Protein AF-A0A534QK80-F1 (afdb_monomer_lite)

Structure (mmCIF, N/CA/C/O backbone):
data_AF-A0A534QK80-F1
#
_entry.id   AF-A0A534QK80-F1
#
loop_
_atom_site.group_PDB
_atom_site.id
_atom_site.type_symbol
_atom_site.label_atom_id
_atom_site.label_alt_id
_atom_site.label_comp_id
_atom_site.label_asym_id
_atom_site.label_entity_id
_atom_site.label_seq_id
_atom_site.pdbx_PDB_ins_code
_atom_site.Cartn_x
_atom_site.Cartn_y
_atom_site.Cartn_z
_atom_site.occupancy
_atom_site.B_iso_or_equiv
_atom_site.auth_seq_id
_atom_site.auth_comp_id
_atom_site.auth_asym_id
_atom_site.auth_atom_id
_atom_site.pdbx_PDB_model_num
ATOM 1 N N . MET A 1 1 ? 27.464 3.637 -4.304 1.00 54.12 1 MET A N 1
ATOM 2 C CA . MET A 1 1 ? 26.071 4.104 -4.148 1.00 54.12 1 MET A CA 1
ATOM 3 C C . MET A 1 1 ? 25.355 3.119 -3.250 1.00 54.12 1 MET A C 1
ATOM 5 O O . MET A 1 1 ? 25.559 1.929 -3.443 1.00 54.12 1 MET A O 1
ATOM 9 N N . ALA A 1 2 ? 24.615 3.590 -2.245 1.00 69.31 2 ALA A N 1
ATOM 10 C CA . ALA A 1 2 ? 23.711 2.711 -1.507 1.00 69.31 2 ALA A CA 1
ATOM 11 C C . ALA A 1 2 ? 22.630 2.197 -2.469 1.00 69.31 2 ALA A C 1
ATOM 13 O O . ALA A 1 2 ? 22.200 2.944 -3.349 1.00 69.31 2 ALA A O 1
ATOM 14 N N . ASP A 1 3 ? 22.242 0.936 -2.316 1.00 87.94 3 ASP A N 1
ATOM 15 C CA . ASP A 1 3 ? 21.176 0.329 -3.106 1.00 87.94 3 ASP A CA 1
ATOM 16 C C . ASP A 1 3 ? 19.837 0.941 -2.667 1.00 87.94 3 ASP A C 1
ATOM 18 O O . ASP A 1 3 ? 19.434 0.803 -1.507 1.00 87.94 3 ASP A O 1
ATOM 22 N N . ILE A 1 4 ? 19.209 1.725 -3.547 1.00 87.56 4 ILE A N 1
ATOM 23 C CA . ILE A 1 4 ? 17.933 2.384 -3.250 1.00 87.56 4 ILE A CA 1
ATOM 24 C C . ILE A 1 4 ? 16.835 1.338 -3.466 1.00 87.56 4 ILE A C 1
ATOM 26 O O . ILE A 1 4 ? 16.740 0.805 -4.571 1.00 87.56 4 ILE A O 1
ATOM 30 N N . PRO A 1 5 ? 16.001 1.039 -2.453 1.00 93.12 5 PRO A N 1
ATOM 31 C CA . PRO A 1 5 ? 14.959 0.035 -2.597 1.00 93.12 5 PRO A CA 1
ATOM 32 C C . PRO A 1 5 ? 13.945 0.452 -3.664 1.00 93.12 5 PRO A C 1
ATOM 34 O O . PRO A 1 5 ? 13.572 1.621 -3.779 1.00 93.12 5 PRO A O 1
ATOM 37 N N . THR A 1 6 ? 13.469 -0.526 -4.419 1.00 94.88 6 THR A N 1
ATOM 38 C CA . THR A 1 6 ? 12.417 -0.346 -5.420 1.00 94.88 6 THR A CA 1
ATOM 39 C C . THR A 1 6 ? 11.059 -0.077 -4.762 1.00 94.88 6 THR A C 1
ATOM 41 O O . THR A 1 6 ? 10.816 -0.461 -3.614 1.00 94.88 6 THR A O 1
ATOM 44 N N . ALA A 1 7 ? 10.123 0.530 -5.499 1.00 95.56 7 ALA A N 1
ATOM 45 C CA . ALA A 1 7 ? 8.774 0.791 -4.991 1.00 95.56 7 ALA A CA 1
ATOM 46 C C . ALA A 1 7 ? 8.040 -0.483 -4.494 1.00 95.56 7 ALA A C 1
ATOM 48 O O . ALA A 1 7 ? 7.482 -0.441 -3.397 1.00 95.56 7 ALA A O 1
ATOM 49 N N . PRO A 1 8 ? 8.096 -1.649 -5.179 1.00 94.94 8 PRO A N 1
ATOM 50 C CA . PRO A 1 8 ? 7.517 -2.890 -4.651 1.00 94.94 8 PRO A CA 1
ATOM 51 C C . PRO A 1 8 ? 8.178 -3.388 -3.358 1.00 94.94 8 PRO A C 1
ATOM 53 O O . PRO A 1 8 ? 7.496 -3.914 -2.477 1.00 94.94 8 PRO A O 1
ATOM 56 N N . GLU A 1 9 ? 9.495 -3.218 -3.205 1.00 96.31 9 GLU A N 1
ATOM 57 C CA . GLU A 1 9 ? 10.187 -3.584 -1.963 1.00 96.31 9 GLU A CA 1
ATOM 58 C C . GLU A 1 9 ? 9.773 -2.688 -0.801 1.00 96.31 9 GLU A C 1
ATOM 60 O O . GLU A 1 9 ? 9.572 -3.183 0.310 1.00 96.31 9 GLU A O 1
ATOM 65 N N . VAL A 1 10 ? 9.617 -1.387 -1.050 1.00 97.12 10 VAL A N 1
ATOM 66 C CA . VAL A 1 10 ? 9.092 -0.444 -0.058 1.00 97.12 10 VAL A CA 1
ATOM 67 C C . VAL A 1 10 ? 7.643 -0.792 0.291 1.00 97.12 10 VAL A C 1
ATOM 69 O O . VAL A 1 10 ? 7.327 -0.904 1.475 1.00 97.12 10 VAL A O 1
ATOM 72 N N . ALA A 1 11 ? 6.788 -1.055 -0.701 1.00 97.19 11 ALA A N 1
ATOM 73 C CA . ALA A 1 11 ? 5.393 -1.439 -0.484 1.00 97.19 11 ALA A CA 1
ATOM 74 C C . ALA A 1 11 ? 5.266 -2.703 0.374 1.00 97.19 11 ALA A C 1
ATOM 76 O O . ALA A 1 11 ? 4.490 -2.715 1.326 1.00 97.19 11 ALA A O 1
ATOM 77 N N . ARG A 1 12 ? 6.086 -3.731 0.114 1.00 97.75 12 ARG A N 1
ATOM 78 C CA . ARG A 1 12 ? 6.126 -4.947 0.940 1.00 97.75 12 ARG A CA 1
ATOM 79 C C . ARG A 1 12 ? 6.550 -4.656 2.380 1.00 97.75 12 ARG A C 1
ATOM 81 O O . ARG A 1 12 ? 5.918 -5.137 3.309 1.00 97.75 12 ARG A O 1
ATOM 88 N N . ARG A 1 13 ? 7.591 -3.842 2.589 1.00 98.00 13 ARG A N 1
ATOM 89 C CA . ARG A 1 13 ? 8.047 -3.481 3.947 1.00 98.00 13 ARG A CA 1
ATOM 90 C C . ARG A 1 13 ? 6.976 -2.720 4.734 1.00 98.00 13 ARG A C 1
ATOM 92 O O . ARG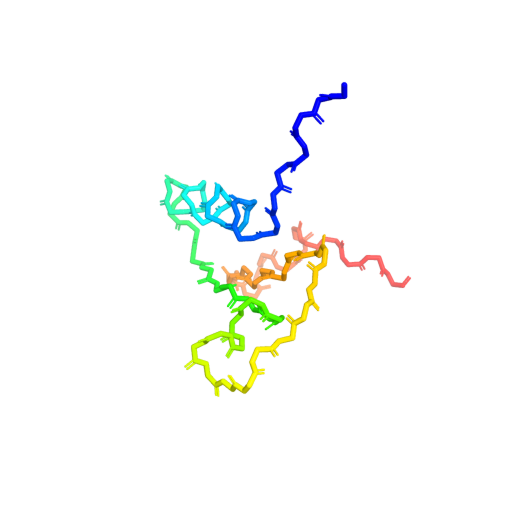 A 1 13 ? 6.861 -2.925 5.941 1.00 98.00 13 ARG A O 1
ATOM 99 N N . LEU A 1 14 ? 6.220 -1.847 4.066 1.00 97.50 14 LEU A N 1
ATOM 100 C CA . LEU A 1 14 ? 5.114 -1.104 4.673 1.00 97.50 14 LEU A CA 1
ATOM 101 C C . LEU A 1 14 ? 3.923 -2.019 4.980 1.00 97.50 14 LEU A C 1
ATOM 103 O O . LEU A 1 14 ? 3.408 -1.967 6.093 1.00 97.50 14 LEU A O 1
ATOM 107 N N . ALA A 1 15 ? 3.551 -2.896 4.045 1.00 97.94 15 ALA A N 1
ATOM 108 C CA . ALA A 1 15 ? 2.547 -3.941 4.245 1.00 97.94 15 ALA A CA 1
ATOM 109 C C . ALA A 1 15 ? 2.867 -4.791 5.486 1.00 97.94 15 ALA A C 1
ATOM 111 O O . ALA A 1 15 ? 2.073 -4.836 6.423 1.00 97.94 15 ALA A O 1
ATOM 112 N N . ASP A 1 16 ? 4.088 -5.332 5.565 1.00 98.50 16 ASP A N 1
ATOM 113 C CA . ASP A 1 16 ? 4.545 -6.126 6.709 1.00 98.50 16 ASP A CA 1
ATOM 114 C C . ASP A 1 16 ? 4.440 -5.343 8.039 1.00 98.50 16 ASP A C 1
ATOM 116 O O . ASP A 1 16 ? 4.192 -5.918 9.101 1.00 98.50 16 ASP A O 1
ATOM 120 N N . ALA A 1 17 ? 4.685 -4.028 8.021 1.00 98.00 17 ALA A N 1
ATOM 121 C CA . ALA A 1 17 ? 4.600 -3.181 9.210 1.00 98.00 17 ALA A CA 1
ATOM 122 C C . ALA A 1 17 ? 3.152 -2.926 9.651 1.00 98.00 17 ALA A C 1
ATOM 124 O O . ALA A 1 17 ? 2.869 -3.002 10.848 1.00 98.00 17 ALA A O 1
ATOM 125 N N . LEU A 1 18 ? 2.249 -2.662 8.705 1.00 96.69 18 LEU A N 1
ATOM 126 C CA . LEU A 1 18 ? 0.825 -2.444 8.972 1.00 96.69 18 LEU A CA 1
ATOM 127 C C . LEU A 1 18 ? 0.148 -3.730 9.456 1.00 96.69 18 LEU A C 1
ATOM 129 O O . LEU A 1 18 ? -0.599 -3.690 10.433 1.00 96.69 18 LEU A O 1
ATOM 133 N N . GLU A 1 19 ? 0.493 -4.879 8.869 1.00 97.56 19 GLU A N 1
ATOM 134 C CA . GLU A 1 19 ? 0.023 -6.195 9.321 1.00 97.56 19 GLU A CA 1
ATOM 135 C C . GLU A 1 19 ? 0.441 -6.487 10.761 1.00 97.56 19 GLU A C 1
ATOM 137 O O . GLU A 1 19 ? -0.396 -6.855 11.585 1.00 97.56 19 GLU A O 1
ATOM 142 N N . ARG A 1 20 ? 1.717 -6.261 11.106 1.00 98.38 20 ARG A N 1
ATOM 143 C CA . ARG A 1 20 ? 2.200 -6.426 12.490 1.00 98.38 20 ARG A CA 1
ATOM 144 C C . ARG A 1 20 ? 1.505 -5.492 13.478 1.00 98.38 20 ARG A C 1
ATOM 146 O O . ARG A 1 20 ? 1.361 -5.854 14.642 1.00 98.38 20 ARG A O 1
ATOM 153 N N . ALA A 1 21 ? 1.110 -4.303 13.033 1.00 95.38 21 ALA A N 1
ATOM 154 C CA . ALA A 1 21 ? 0.376 -3.342 13.846 1.00 95.38 21 ALA A CA 1
ATOM 155 C C . ALA A 1 21 ? -1.137 -3.630 13.910 1.00 95.38 21 ALA A C 1
ATOM 157 O O . ALA A 1 21 ? -1.843 -2.955 14.655 1.00 95.38 21 ALA A O 1
ATOM 158 N N . GLY A 1 22 ? -1.644 -4.605 13.144 1.00 94.88 22 GLY A N 1
ATOM 159 C CA . GLY A 1 22 ? -3.076 -4.889 13.041 1.00 94.88 22 GLY A CA 1
ATOM 160 C C . GLY A 1 22 ? -3.877 -3.762 12.383 1.00 94.88 22 GLY A C 1
ATOM 161 O O . GLY A 1 22 ? -5.075 -3.649 12.630 1.00 94.88 22 GLY A O 1
ATOM 162 N N . ILE A 1 23 ? -3.229 -2.914 11.579 1.00 92.50 23 ILE A N 1
ATOM 163 C CA . ILE A 1 23 ? -3.859 -1.769 10.915 1.00 92.50 23 ILE A CA 1
ATOM 164 C C . ILE A 1 23 ? -4.381 -2.231 9.552 1.00 92.50 23 ILE A C 1
ATOM 166 O O . ILE A 1 23 ? -3.569 -2.619 8.710 1.00 92.50 23 ILE A O 1
ATOM 170 N N . PRO A 1 24 ? -5.698 -2.186 9.288 1.00 95.62 24 PRO A N 1
ATOM 171 C CA . PRO A 1 24 ? -6.227 -2.532 7.977 1.00 95.62 24 PRO A CA 1
ATOM 172 C C . PRO A 1 24 ? -5.740 -1.538 6.919 1.00 95.62 24 PRO A C 1
ATOM 174 O O . PRO A 1 24 ? -5.777 -0.320 7.121 1.00 95.62 24 PRO A O 1
ATOM 177 N N . TYR A 1 25 ? -5.322 -2.056 5.767 1.00 96.56 25 TYR A N 1
ATOM 178 C CA . TYR A 1 25 ? -4.757 -1.250 4.691 1.00 96.56 25 TYR A CA 1
ATOM 179 C C . TYR A 1 25 ? -5.014 -1.861 3.312 1.00 96.56 25 TYR A C 1
ATOM 181 O O . TYR A 1 25 ? -5.423 -3.017 3.191 1.00 96.56 25 TYR A O 1
ATOM 189 N N . ALA A 1 26 ? -4.754 -1.083 2.265 1.00 97.19 26 ALA A N 1
ATOM 190 C CA . ALA A 1 26 ? -4.672 -1.567 0.894 1.00 97.19 26 ALA A CA 1
ATOM 191 C C . ALA A 1 26 ? -3.513 -0.889 0.154 1.00 97.19 26 ALA A C 1
ATOM 193 O O . ALA A 1 26 ? -3.295 0.314 0.305 1.00 97.19 26 ALA A O 1
ATOM 194 N N . VAL A 1 27 ? -2.791 -1.654 -0.669 1.00 96.88 27 VAL A N 1
ATOM 195 C CA . VAL A 1 27 ? -1.804 -1.106 -1.613 1.00 96.88 27 VAL A CA 1
ATOM 196 C C . VAL A 1 27 ? -2.542 -0.593 -2.841 1.00 96.88 27 VAL A C 1
ATOM 198 O O . VAL A 1 27 ? -3.324 -1.325 -3.449 1.00 96.88 27 VAL A O 1
ATOM 201 N N . GLY A 1 28 ? -2.303 0.667 -3.188 1.00 96.12 28 GLY A N 1
ATOM 202 C CA . GLY A 1 28 ? -2.971 1.355 -4.284 1.00 96.12 28 GLY A CA 1
ATOM 203 C C . GLY A 1 28 ? -2.062 1.635 -5.479 1.00 96.12 28 GLY A C 1
ATOM 204 O O . GLY A 1 28 ? -0.989 1.049 -5.659 1.00 96.12 28 GLY A O 1
ATOM 205 N N . GLY A 1 29 ? -2.527 2.568 -6.308 1.00 95.81 29 GLY A N 1
ATOM 206 C CA . GLY A 1 29 ? -1.701 3.212 -7.319 1.00 95.81 29 GLY A CA 1
ATOM 207 C C . GLY A 1 29 ? -1.151 2.298 -8.407 1.00 95.81 29 GLY A C 1
ATOM 208 O O . GLY A 1 29 ? -1.755 1.300 -8.804 1.00 95.81 29 GLY A O 1
ATOM 209 N N . ALA A 1 30 ? 0.026 2.670 -8.913 1.00 96.75 30 ALA A N 1
ATOM 210 C CA . ALA A 1 30 ? 0.692 1.962 -10.007 1.00 96.75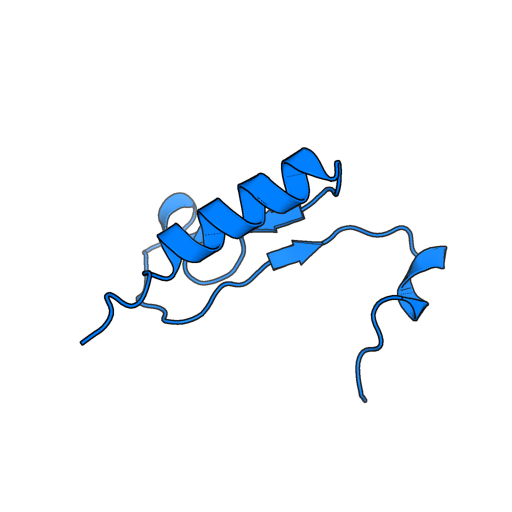 30 ALA A CA 1
ATOM 211 C C . ALA A 1 30 ? 1.079 0.521 -9.649 1.00 96.75 30 ALA A C 1
ATOM 213 O O . ALA A 1 30 ? 1.123 -0.337 -10.529 1.00 96.75 30 ALA A O 1
ATOM 214 N N . ILE A 1 31 ? 1.352 0.254 -8.368 1.00 96.44 31 ILE A N 1
ATOM 215 C CA . ILE A 1 31 ? 1.704 -1.084 -7.887 1.00 96.44 31 ILE A CA 1
ATOM 216 C C . ILE A 1 31 ? 0.489 -2.010 -7.997 1.00 96.44 31 ILE A C 1
ATOM 218 O O . ILE A 1 31 ? 0.608 -3.106 -8.543 1.00 96.44 31 ILE A O 1
ATOM 222 N N . ALA A 1 32 ? -0.694 -1.553 -7.572 1.00 96.12 32 ALA A N 1
ATOM 223 C CA . ALA A 1 32 ? -1.934 -2.326 -7.677 1.00 96.12 32 ALA A CA 1
ATOM 224 C C . ALA A 1 32 ? -2.325 -2.647 -9.132 1.00 96.12 32 ALA A C 1
ATO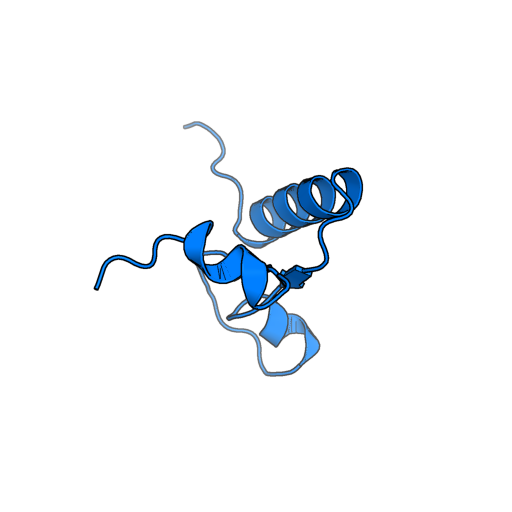M 226 O O . ALA A 1 32 ? -2.947 -3.679 -9.402 1.00 96.12 32 ALA A O 1
ATOM 227 N N . TYR A 1 33 ? -1.926 -1.809 -10.096 1.00 96.00 33 TYR A N 1
ATOM 228 C CA . TYR A 1 33 ? -2.169 -2.091 -11.511 1.00 96.00 33 TYR A CA 1
ATOM 229 C C . TYR A 1 33 ? -1.508 -3.383 -11.969 1.00 96.00 33 TYR A C 1
ATOM 231 O O . TYR A 1 33 ? -2.118 -4.065 -12.773 1.00 96.00 33 TYR A O 1
ATOM 239 N N . GLY A 1 34 ? -0.372 -3.804 -11.404 1.00 93.00 34 GLY A N 1
ATOM 240 C CA . GLY A 1 34 ? 0.240 -5.095 -11.748 1.00 93.00 34 GLY A CA 1
ATOM 241 C C . GLY A 1 34 ? -0.686 -6.310 -11.575 1.00 93.00 34 GLY A C 1
ATOM 242 O O . GLY A 1 34 ? -0.431 -7.352 -12.174 1.00 93.00 34 GLY A O 1
ATOM 243 N N . LEU A 1 35 ? -1.766 -6.170 -10.796 1.00 93.62 35 LEU A N 1
ATOM 244 C CA . LEU A 1 35 ? -2.783 -7.200 -10.589 1.00 93.62 35 LEU A CA 1
ATOM 245 C C . LEU A 1 35 ? -4.110 -6.917 -11.307 1.00 93.62 35 LEU A C 1
ATOM 247 O O . LEU A 1 35 ? -4.806 -7.852 -11.699 1.00 93.62 35 LEU A O 1
ATOM 251 N N . HIS A 1 36 ? -4.482 -5.645 -11.451 1.00 94.12 36 HIS A N 1
ATOM 252 C CA . HIS A 1 36 ? -5.838 -5.251 -11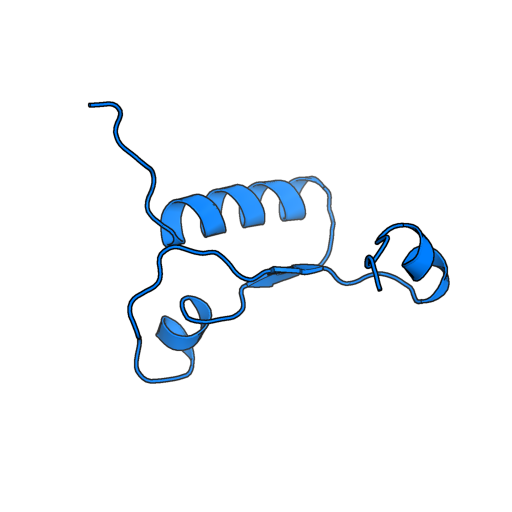.850 1.00 94.12 36 HIS A CA 1
ATOM 253 C C . HIS A 1 36 ? -5.929 -4.559 -13.220 1.00 94.12 36 HIS A C 1
ATOM 255 O O . HIS A 1 36 ? -7.036 -4.346 -13.713 1.00 94.12 36 HIS A O 1
ATOM 261 N N . ALA A 1 37 ? -4.803 -4.188 -13.836 1.00 94.88 37 ALA A N 1
ATOM 262 C CA . ALA A 1 37 ? -4.752 -3.413 -15.077 1.00 94.88 37 ALA A CA 1
ATOM 263 C C . ALA A 1 37 ? -3.398 -3.599 -15.807 1.00 94.88 37 ALA A C 1
ATOM 265 O O . ALA A 1 37 ? -2.533 -4.345 -15.358 1.00 94.88 37 ALA A O 1
ATOM 266 N N . PRO A 1 38 ? -3.157 -2.946 -16.955 1.00 96.19 38 PRO A N 1
ATOM 267 C CA . PRO A 1 38 ? -1.808 -2.874 -17.504 1.00 96.19 38 PRO A CA 1
ATOM 268 C C . PRO A 1 38 ? -0.850 -2.150 -16.534 1.00 96.19 38 PRO A C 1
ATOM 270 O O . PRO A 1 38 ? -1.166 -1.045 -16.080 1.00 96.19 38 PRO A O 1
ATOM 273 N N . PRO A 1 39 ? 0.319 -2.731 -16.213 1.00 94.31 39 PRO A N 1
ATOM 274 C CA . PRO A 1 39 ? 1.270 -2.117 -15.294 1.00 94.31 39 PRO A CA 1
ATOM 275 C C . PRO A 1 39 ? 1.894 -0.849 -15.892 1.00 94.31 39 PRO A C 1
ATOM 277 O O . PRO A 1 39 ? 2.132 -0.758 -17.097 1.00 94.31 39 PRO A O 1
ATOM 280 N N . ARG A 1 40 ? 2.223 0.115 -15.027 1.00 94.94 40 ARG A N 1
ATOM 281 C CA . ARG A 1 40 ? 3.000 1.315 -15.371 1.00 94.94 40 ARG A CA 1
ATOM 282 C C . ARG A 1 40 ? 4.132 1.511 -14.370 1.00 94.94 40 ARG A C 1
ATOM 284 O O . ARG A 1 40 ? 4.001 1.129 -13.211 1.00 94.94 40 ARG A O 1
ATOM 291 N N . ALA A 1 41 ? 5.225 2.129 -14.808 1.00 94.25 41 ALA A N 1
ATOM 292 C CA . ALA A 1 41 ? 6.334 2.453 -13.918 1.00 94.25 41 ALA A CA 1
ATOM 293 C C . ALA A 1 41 ? 5.902 3.453 -12.830 1.00 94.25 41 ALA A C 1
ATOM 295 O O . ALA A 1 41 ? 5.072 4.336 -13.082 1.00 94.25 41 ALA A O 1
ATOM 296 N N . THR A 1 42 ? 6.491 3.321 -11.641 1.00 95.06 42 THR A N 1
ATOM 297 C CA . THR A 1 42 ? 6.399 4.320 -10.577 1.00 95.06 42 THR A CA 1
ATOM 298 C C . THR A 1 42 ? 7.644 4.333 -9.693 1.00 95.06 42 THR A C 1
ATOM 300 O O . THR A 1 42 ? 8.366 3.339 -9.624 1.00 95.06 42 THR A O 1
ATOM 303 N N . ASN A 1 43 ? 7.855 5.456 -9.007 1.00 94.88 43 ASN A N 1
ATOM 304 C CA . ASN A 1 43 ? 8.895 5.645 -7.994 1.00 94.88 43 ASN A CA 1
ATOM 305 C C . ASN A 1 43 ? 8.309 5.899 -6.591 1.00 94.88 43 ASN A C 1
ATOM 307 O O . ASN A 1 43 ? 9.069 6.119 -5.652 1.00 94.88 43 ASN A O 1
ATOM 311 N N . ASP A 1 44 ? 6.982 5.894 -6.453 1.00 95.75 44 ASP A N 1
ATOM 312 C CA . ASP A 1 44 ? 6.256 6.099 -5.200 1.00 95.75 44 ASP A CA 1
ATOM 313 C C . ASP A 1 44 ? 5.464 4.848 -4.783 1.00 95.75 44 ASP A C 1
ATOM 315 O O . ASP A 1 44 ? 5.420 3.835 -5.487 1.00 95.75 44 ASP A O 1
ATOM 319 N N . VAL A 1 45 ? 4.884 4.907 -3.584 1.00 96.81 45 VAL A N 1
ATOM 320 C CA . VAL A 1 45 ? 4.009 3.873 -3.034 1.00 96.81 45 VAL A CA 1
ATOM 321 C C . VAL A 1 45 ? 2.745 4.548 -2.524 1.00 96.81 45 VAL A C 1
ATOM 323 O O . VAL A 1 45 ? 2.811 5.375 -1.618 1.00 96.81 45 VAL A O 1
ATOM 326 N N . ASP A 1 46 ? 1.602 4.147 -3.070 1.00 96.69 46 ASP A N 1
ATOM 327 C CA . ASP A 1 46 ? 0.284 4.560 -2.596 1.00 96.69 46 ASP A CA 1
ATOM 328 C C . ASP A 1 46 ? -0.259 3.534 -1.588 1.00 96.69 46 ASP A C 1
ATOM 330 O O . ASP A 1 46 ? -0.335 2.335 -1.883 1.00 96.69 46 ASP A O 1
ATOM 334 N N . LEU A 1 47 ? -0.668 3.998 -0.406 1.00 95.50 47 LEU A N 1
ATOM 335 C CA . LEU A 1 47 ? -1.305 3.180 0.628 1.00 95.50 47 LEU A CA 1
ATOM 336 C 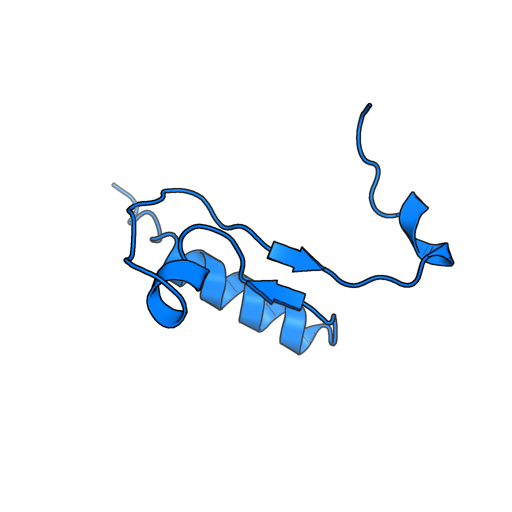C . LEU A 1 47 ? -2.587 3.841 1.118 1.00 95.50 47 LEU A C 1
ATOM 338 O O . LEU A 1 47 ? -2.586 5.010 1.499 1.00 95.50 47 LEU A O 1
ATOM 342 N N . ASN A 1 48 ? -3.649 3.047 1.201 1.00 94.81 48 ASN A N 1
ATOM 343 C CA . ASN A 1 48 ? -4.878 3.428 1.879 1.00 94.81 48 ASN A CA 1
ATOM 344 C C . ASN A 1 48 ? -4.859 2.797 3.269 1.00 94.81 48 ASN A C 1
ATOM 346 O O . ASN A 1 48 ? -4.732 1.579 3.379 1.00 94.81 48 ASN A O 1
ATOM 350 N N . VAL A 1 49 ? -5.004 3.606 4.313 1.00 92.44 49 VAL A N 1
ATOM 351 C CA . VAL A 1 49 ? -5.181 3.134 5.691 1.00 92.44 49 VAL A CA 1
ATOM 352 C C . VAL A 1 49 ? -6.637 3.345 6.076 1.00 92.44 49 VAL A C 1
ATOM 354 O O . VAL A 1 49 ? -7.183 4.424 5.848 1.00 92.44 49 VAL A O 1
ATOM 357 N N . PHE A 1 50 ? -7.276 2.319 6.632 1.00 91.19 50 PHE A N 1
ATOM 358 C CA . PHE A 1 50 ? -8.675 2.412 7.036 1.00 91.19 50 PHE A CA 1
ATOM 359 C C . PHE A 1 50 ? -8.762 2.784 8.511 1.00 91.19 50 PHE A C 1
ATOM 361 O O . PHE A 1 50 ? -8.233 2.081 9.371 1.00 91.19 50 PHE A O 1
ATOM 368 N N . LEU A 1 51 ? -9.452 3.884 8.790 1.00 87.50 51 LEU A N 1
ATOM 369 C CA . LEU A 1 51 ? -9.686 4.387 10.136 1.00 87.50 51 LEU A CA 1
ATOM 370 C C . LEU A 1 51 ? -11.193 4.561 10.363 1.00 87.50 51 LEU A C 1
ATOM 372 O O . LEU A 1 51 ? -11.916 4.867 9.407 1.00 87.50 51 LEU A O 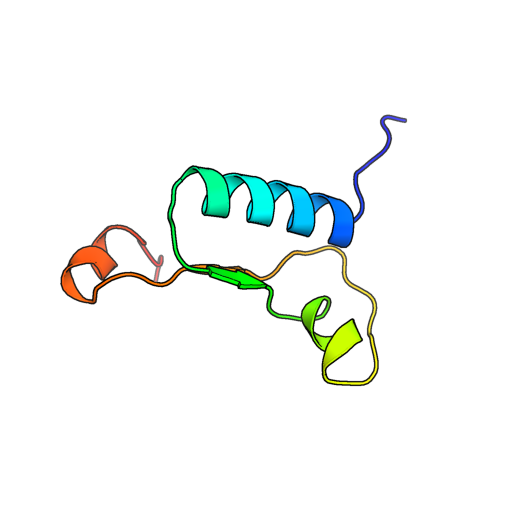1
ATOM 376 N N . PRO A 1 52 ? -11.676 4.391 11.605 1.00 86.94 52 PRO A N 1
ATOM 377 C CA . PRO A 1 52 ? -12.988 4.888 11.999 1.00 86.94 52 PRO A CA 1
ATOM 378 C C . PRO A 1 52 ? -13.089 6.393 11.734 1.00 86.94 52 PRO A C 1
ATOM 380 O O . PRO A 1 52 ? -12.093 7.114 11.822 1.00 86.94 52 PRO A O 1
ATOM 383 N N . PHE A 1 53 ? -14.290 6.879 11.424 1.00 86.44 53 PHE A N 1
ATOM 384 C CA . PHE A 1 53 ? -14.506 8.300 11.137 1.00 86.44 53 PHE A CA 1
ATOM 385 C C . PHE A 1 53 ? -14.118 9.185 12.331 1.00 86.44 53 PHE A C 1
ATOM 387 O O . PHE A 1 53 ? -13.606 10.284 12.156 1.00 86.44 53 PHE A O 1
ATOM 394 N N . GLU A 1 54 ? -14.289 8.668 13.544 1.00 90.25 54 GLU A N 1
ATOM 395 C CA . GLU A 1 54 ? -13.938 9.310 14.809 1.00 90.25 54 GLU A CA 1
ATOM 396 C C . GLU A 1 54 ? -12.427 9.542 14.970 1.00 90.25 54 GLU A C 1
ATOM 398 O O . GLU A 1 54 ? -12.011 10.330 15.814 1.00 90.25 54 GLU A O 1
ATOM 403 N N . GLU A 1 55 ? -11.599 8.861 14.175 1.00 88.00 55 GLU A N 1
ATOM 404 C CA . GLU A 1 55 ? -10.141 8.980 14.201 1.00 88.00 55 GLU A CA 1
ATOM 405 C C . GLU A 1 55 ? -9.580 9.840 13.060 1.00 88.00 55 GLU A C 1
ATOM 407 O O . GLU A 1 55 ? -8.358 9.939 12.924 1.00 88.00 55 GLU A O 1
ATOM 412 N N . ILE A 1 56 ? -10.433 10.474 12.247 1.00 84.56 56 ILE A N 1
ATOM 413 C CA . ILE A 1 56 ? -9.993 11.265 11.088 1.00 84.56 56 ILE A CA 1
ATOM 414 C C . ILE A 1 56 ? -9.018 12.385 11.471 1.00 84.56 56 ILE A C 1
ATOM 416 O O . ILE A 1 56 ? -8.052 12.619 10.753 1.00 84.56 56 ILE A O 1
ATOM 420 N N . ASP A 1 57 ? -9.186 12.977 12.656 1.00 86.88 57 ASP A N 1
ATOM 421 C CA . ASP A 1 57 ? -8.325 14.043 13.182 1.00 86.88 57 ASP A CA 1
ATOM 422 C C . ASP A 1 57 ? -6.872 13.590 13.429 1.00 86.88 57 ASP A C 1
ATOM 424 O O . ASP A 1 57 ? -5.973 14.414 13.588 1.00 86.88 57 ASP A O 1
ATOM 428 N N . ARG A 1 58 ? -6.604 12.275 13.466 1.00 82.81 58 ARG A N 1
ATOM 429 C CA . ARG A 1 58 ? -5.237 11.734 13.572 1.00 82.81 58 ARG A CA 1
ATOM 430 C C . ARG A 1 58 ? -4.458 11.862 12.267 1.00 82.81 58 ARG A C 1
ATOM 432 O O . ARG A 1 58 ? -3.229 11.793 12.287 1.00 82.81 58 ARG A O 1
ATOM 439 N N . VAL A 1 59 ? -5.165 11.986 11.149 1.00 78.50 59 VAL A N 1
ATOM 440 C CA . VAL A 1 59 ? -4.595 12.194 9.823 1.00 78.50 59 VAL A CA 1
ATOM 441 C C . VAL A 1 59 ? -4.815 13.660 9.499 1.00 78.50 59 VAL A C 1
ATOM 443 O O . VAL A 1 59 ? -5.779 14.027 8.837 1.00 78.50 59 VAL A O 1
ATOM 446 N N . ASP A 1 60 ? -3.932 14.504 10.028 1.00 69.19 60 ASP A N 1
ATOM 447 C CA . ASP A 1 60 ? -3.916 15.924 9.697 1.00 69.19 60 ASP A CA 1
ATOM 448 C C . ASP A 1 60 ? -3.659 16.042 8.187 1.00 69.19 60 ASP A C 1
ATOM 450 O O . ASP A 1 60 ? -2.550 15.801 7.704 1.00 69.19 60 ASP A O 1
ATOM 454 N N . LEU A 1 61 ? -4.721 16.285 7.419 1.00 59.19 61 LEU A N 1
ATOM 455 C CA . LEU A 1 61 ? -4.635 16.595 6.001 1.00 59.19 61 LEU A CA 1
ATOM 456 C C . LEU A 1 61 ? -4.431 18.108 5.930 1.00 59.19 61 LEU A C 1
ATOM 458 O O . LEU A 1 61 ? -5.412 18.836 6.096 1.00 59.19 61 LEU A O 1
ATOM 462 N N . PRO A 1 62 ? -3.196 18.610 5.727 1.00 56.22 62 PRO A N 1
ATOM 463 C CA . PRO A 1 62 ? -3.016 20.032 5.502 1.00 56.22 62 PRO A CA 1
ATOM 464 C C . PRO A 1 62 ? -3.892 20.441 4.314 1.00 56.22 62 PRO A C 1
ATOM 466 O O . PRO A 1 62 ? -3.817 19.839 3.240 1.00 56.22 62 PRO A O 1
ATOM 469 N N . SER A 1 63 ? -4.757 21.424 4.565 1.00 58.53 63 SER A N 1
ATOM 470 C CA . SER A 1 63 ? -5.621 22.076 3.577 1.00 58.53 63 SER A CA 1
ATOM 471 C C . SER A 1 63 ? -4.823 22.738 2.464 1.00 58.53 63 SER A C 1
ATOM 473 O O . SER A 1 63 ? -3.829 23.416 2.821 1.00 58.53 63 SER A O 1
#

Sequence (63 aa):
MADIPTAPEVARRLADALERAGIPYAVGGAIAYGLHAPPRATNDVDLNVFLPFEEIDRVDLPS

Secondary structure (DSSP, 8-state):
---PPPHHHHHHHHHHHHHHTT--EEE-HHHHHHHHS-----SS--EEE---GGGGGGS----

pLDDT: mean 90.76, std 10.62, range [54.12, 98.5]

Radius of gyration: 13.93 Å; chains: 1; bounding box: 41×29×32 Å

Foldseek 3Di:
DPDDDAQVRVQVVVVVVCVVVVWDKDWDDQVCCVPVNPHDDDRHTDMDTDDDPVCVVVPPDPD